Protein AF-A0A9W8ZH93-F1 (afdb_monomer)

Mean predicted aligned error: 9.31 Å

Sequence (172 aa):
MLIGPVASIGVLALLMVSMRLIDRFVSAQAQLGWDDLLIGLSGVVSIGMNAPVIVAASLGFGRDMWGIPADNITESLKWLYVAYFMYMLAEALCQMSILAFYLRIMVEPRLRTVVWILMGVVTCFGVANMFAMIFQCTPIPFFWDGWRGEMAGFCGVDVRLYVIATPTLTIC

pLDDT: mean 76.29, std 9.7, range [37.69, 89.12]

Organism: NCBI:txid749634

Solvent-accessible surface area (backbone atoms only — not comparable to full-atom values): 9455 Å² total; per-residue (Å²): 120,65,60,60,61,52,50,53,52,49,51,51,49,52,50,53,49,50,49,52,51,50,51,49,67,72,52,72,80,66,82,90,46,73,55,64,51,40,42,52,50,19,52,52,42,50,56,57,31,50,56,37,48,52,51,16,42,72,47,41,54,88,55,67,73,91,81,46,62,72,69,37,52,34,50,22,39,50,30,45,53,54,27,52,54,38,47,49,52,20,51,44,33,44,52,53,27,54,50,52,50,48,53,71,70,49,82,53,69,72,60,42,54,52,49,53,52,48,51,51,52,52,51,52,48,44,52,52,48,50,51,48,64,65,60,26,25,52,52,58,66,40,72,37,53,37,88,72,67,85,58,91,59,53,63,84,61,54,66,71,59,50,67,57,48,56,59,59,65,71,78,103

Foldseek 3Di:
DVLVVLVVVLVVLVVVLVVVVVVCVVPVPDPDDPLVVLLNVLSVLVSVLSVLVNQLVVQPPPHDPVVGDPVSQLSSLVSVLVSVLSVLSSQLSNLLSVLVVVCVPDPDPVVNVVSVVVNVVSNVVSVVVSVCSCPQKVVSSCRRCVVVVPDDIDGPDDPVVVVVPVVVSVVD

Secondary structure (DSSP, 8-state):
-THHHHHHHHHHHHHHHHHHHHHHHH-TTS---HHHHHHHHHHHHHHHTHHHHHHHHHTTTTS-GGGS-HHHHHHHHHHHHHHHHHHHHHHHHHHHHHHHHHHHH---HHHHHHHHHHHHHHHHHHHHHHHHHHTSEESTTHHHHGGGS-S--EE---HHHHHHHHHHHH--

Radius of gyration: 19.31 Å; Cα contacts (8 Å, |Δi|>4): 133; chains: 1; bounding box: 46×32×51 Å

InterPro domains:
  IPR049326 Rhodopsin domain, fungi [PF20684] (19-150)
  IPR052337 Satratoxin biosynthesis SC1 cluster protein 4-like [PTHR33048] (11-168)

Structure (mmCIF, N/CA/C/O backbone):
data_AF-A0A9W8ZH93-F1
#
_entry.id   AF-A0A9W8ZH93-F1
#
loop_
_atom_site.group_PDB
_atom_site.id
_atom_site.type_symbol
_atom_site.label_atom_id
_atom_site.label_alt_id
_atom_site.label_comp_id
_atom_site.label_asym_id
_atom_site.label_entity_id
_atom_site.label_seq_id
_atom_site.pdbx_PDB_ins_code
_atom_site.Cartn_x
_atom_site.Cartn_y
_atom_site.Cartn_z
_atom_site.occupancy
_atom_site.B_iso_or_equiv
_atom_site.auth_seq_id
_atom_site.auth_comp_id
_atom_site.auth_asym_id
_atom_site.auth_atom_id
_atom_site.pdbx_PDB_model_num
ATOM 1 N N . MET A 1 1 ? 16.275 -15.146 -5.005 1.00 59.66 1 MET A N 1
ATOM 2 C CA . MET A 1 1 ? 16.134 -15.356 -3.547 1.00 59.66 1 MET A CA 1
ATOM 3 C C . MET A 1 1 ? 14.885 -14.691 -2.955 1.00 59.66 1 MET A C 1
ATOM 5 O O . MET A 1 1 ? 14.472 -15.116 -1.890 1.00 59.66 1 MET A O 1
ATOM 9 N N . LEU A 1 2 ? 14.220 -13.746 -3.641 1.00 65.75 2 LEU A N 1
ATOM 10 C CA . LEU A 1 2 ? 13.002 -13.080 -3.137 1.00 65.75 2 LEU A CA 1
ATOM 11 C C . LEU A 1 2 ? 11.735 -13.958 -3.096 1.00 65.75 2 LEU A C 1
ATOM 13 O O . LEU A 1 2 ? 10.855 -13.715 -2.281 1.00 65.75 2 LEU A O 1
ATOM 17 N N . ILE A 1 3 ? 11.650 -15.004 -3.924 1.00 71.44 3 ILE A N 1
ATOM 18 C CA . ILE A 1 3 ? 10.452 -15.861 -4.009 1.00 71.44 3 ILE A CA 1
ATOM 19 C C . ILE A 1 3 ? 10.205 -16.628 -2.697 1.00 71.44 3 ILE A C 1
ATOM 21 O O . ILE A 1 3 ? 9.060 -16.807 -2.304 1.00 71.44 3 ILE A O 1
ATOM 25 N N . GLY A 1 4 ? 11.268 -17.042 -1.994 1.00 76.12 4 GLY A N 1
ATOM 26 C CA . GLY A 1 4 ? 11.161 -17.802 -0.742 1.00 76.12 4 GLY A CA 1
ATOM 27 C C . GLY A 1 4 ? 10.445 -17.028 0.375 1.00 76.12 4 GLY A C 1
ATOM 28 O O . GLY A 1 4 ? 9.425 -17.510 0.861 1.00 76.12 4 GLY A O 1
ATOM 29 N N . PRO A 1 5 ? 10.923 -15.824 0.747 1.00 76.69 5 PRO A N 1
ATOM 30 C CA . PRO A 1 5 ? 10.260 -14.970 1.734 1.00 76.69 5 PRO A CA 1
ATOM 31 C C . PRO A 1 5 ? 8.830 -14.576 1.348 1.00 76.69 5 PRO A C 1
ATOM 33 O O . PRO A 1 5 ? 7.939 -14.587 2.190 1.00 76.69 5 PRO A O 1
ATOM 36 N N . VAL A 1 6 ? 8.589 -14.252 0.073 1.00 73.94 6 VAL A N 1
ATOM 37 C CA . VAL A 1 6 ? 7.249 -13.862 -0.399 1.00 73.94 6 VAL A CA 1
ATOM 38 C C . VAL A 1 6 ? 6.277 -15.037 -0.290 1.00 73.94 6 VAL A C 1
ATOM 40 O O . VAL A 1 6 ? 5.158 -14.871 0.187 1.00 73.94 6 VAL A O 1
ATOM 43 N N . ALA A 1 7 ? 6.713 -16.243 -0.657 1.00 75.31 7 ALA A N 1
ATOM 44 C CA . ALA A 1 7 ? 5.893 -17.440 -0.527 1.00 75.31 7 ALA A CA 1
ATOM 45 C C . ALA A 1 7 ? 5.621 -17.797 0.942 1.00 75.31 7 ALA A C 1
ATOM 47 O O . ALA A 1 7 ? 4.484 -18.120 1.279 1.00 75.31 7 ALA A O 1
ATOM 48 N N . SER A 1 8 ? 6.617 -17.714 1.832 1.00 80.38 8 SER A N 1
ATOM 49 C CA . SER A 1 8 ? 6.420 -18.050 3.249 1.00 80.38 8 SER A CA 1
ATOM 50 C C . SER A 1 8 ? 5.491 -17.061 3.955 1.00 80.38 8 SER A C 1
ATOM 52 O O . SER A 1 8 ? 4.565 -17.487 4.647 1.00 80.38 8 SER A O 1
ATOM 54 N N . ILE A 1 9 ? 5.674 -15.756 3.734 1.00 78.19 9 ILE A N 1
ATOM 55 C CA . ILE A 1 9 ? 4.799 -14.714 4.289 1.00 78.19 9 ILE A CA 1
ATOM 56 C C . ILE A 1 9 ? 3.398 -14.814 3.676 1.00 78.19 9 ILE A C 1
ATOM 58 O O . ILE A 1 9 ? 2.414 -14.706 4.404 1.00 78.19 9 ILE A O 1
ATOM 62 N N . GLY A 1 10 ? 3.289 -15.094 2.374 1.00 75.88 10 GLY A N 1
ATOM 63 C CA . GLY A 1 10 ? 2.009 -15.306 1.698 1.00 75.88 10 GLY A CA 1
ATOM 64 C C . GLY A 1 10 ? 1.229 -16.495 2.266 1.00 75.88 10 GLY A C 1
ATOM 65 O O . GLY A 1 10 ? 0.040 -16.370 2.552 1.00 75.88 10 GLY A O 1
ATOM 66 N N . VAL A 1 11 ? 1.891 -17.631 2.509 1.00 78.50 11 VAL A N 1
ATOM 67 C CA . VAL A 1 11 ? 1.264 -18.814 3.127 1.00 78.50 11 VAL A CA 1
ATOM 68 C C . VAL A 1 11 ? 0.830 -18.525 4.565 1.00 78.50 11 VAL A C 1
ATOM 70 O O . VAL A 1 11 ? -0.293 -18.863 4.940 1.00 78.50 11 VAL A O 1
ATOM 73 N N . LEU A 1 12 ? 1.671 -17.857 5.360 1.00 78.00 12 LEU A N 1
ATOM 74 C CA . LEU A 1 12 ? 1.308 -17.439 6.718 1.00 78.00 12 LEU A CA 1
ATOM 75 C C . LEU A 1 12 ? 0.122 -16.466 6.713 1.00 78.00 12 LEU A C 1
ATOM 77 O O . LEU A 1 12 ? -0.791 -16.612 7.524 1.00 78.00 12 LEU A O 1
ATOM 81 N N . ALA A 1 13 ? 0.089 -15.518 5.776 1.00 71.75 13 ALA A N 1
ATOM 82 C CA . ALA A 1 13 ? -1.021 -14.585 5.618 1.00 71.75 13 ALA A CA 1
ATOM 83 C C . ALA A 1 13 ? -2.325 -15.312 5.248 1.00 71.75 13 ALA A C 1
ATOM 85 O O . ALA A 1 13 ? -3.364 -15.046 5.852 1.00 71.75 13 ALA A O 1
ATOM 86 N N . LEU A 1 14 ? -2.278 -16.279 4.326 1.00 73.31 14 LEU A N 1
ATOM 87 C CA . LEU A 1 14 ? -3.432 -17.110 3.960 1.00 73.31 14 LEU A CA 1
ATOM 88 C C . LEU A 1 14 ? -3.937 -17.959 5.136 1.00 73.31 14 LEU A C 1
ATOM 90 O O . LEU A 1 14 ? -5.148 -18.083 5.327 1.00 73.31 14 LEU A O 1
ATOM 94 N N . LEU A 1 15 ? -3.035 -18.501 5.958 1.00 78.94 15 LEU A N 1
ATOM 95 C CA . LEU A 1 15 ? -3.390 -19.241 7.174 1.00 78.94 15 LEU A CA 1
ATOM 96 C C . LEU A 1 15 ? -4.039 -18.331 8.225 1.00 78.94 15 LEU A C 1
ATOM 98 O O . LEU A 1 15 ? -5.088 -18.662 8.768 1.00 78.94 15 LEU A O 1
ATOM 102 N N . MET A 1 16 ? -3.473 -17.150 8.467 1.00 73.19 16 MET A N 1
ATOM 103 C CA . MET A 1 16 ? -4.025 -16.182 9.422 1.00 73.19 16 MET A CA 1
ATOM 104 C C . MET A 1 16 ? -5.392 -15.654 8.977 1.00 73.19 16 MET A C 1
ATOM 106 O O . MET A 1 16 ? -6.291 -15.489 9.801 1.00 73.19 16 MET A O 1
ATOM 110 N N . VAL A 1 17 ? -5.581 -15.412 7.677 1.00 67.50 17 VAL A N 1
ATOM 111 C CA . VAL A 1 17 ? -6.867 -14.959 7.128 1.00 67.50 17 VAL A CA 1
ATOM 112 C C . VAL A 1 17 ? -7.901 -16.073 7.152 1.00 67.50 17 VAL A C 1
ATOM 114 O O . VAL A 1 17 ? -9.036 -15.819 7.545 1.00 67.50 17 VAL A O 1
ATOM 117 N N . SER A 1 18 ? -7.534 -17.302 6.790 1.00 71.25 18 SER A N 1
ATOM 118 C CA . SER A 1 18 ? -8.462 -18.433 6.890 1.00 71.25 18 SER A CA 1
ATOM 119 C C . SER A 1 18 ? -8.863 -18.685 8.343 1.00 71.25 18 SER A C 1
ATOM 121 O O . SER A 1 18 ? -10.051 -18.829 8.614 1.00 71.25 18 SER A O 1
ATOM 123 N N . MET A 1 19 ? -7.929 -18.594 9.292 1.00 71.06 19 MET A N 1
ATOM 124 C CA . MET A 1 19 ? -8.238 -18.664 10.719 1.00 71.06 19 MET A CA 1
ATOM 125 C C . MET A 1 19 ? -9.144 -17.511 11.177 1.00 71.06 19 MET A C 1
ATOM 127 O O . MET A 1 19 ? -10.116 -17.769 11.873 1.00 71.06 19 MET A O 1
ATOM 131 N N . ARG A 1 20 ? -8.914 -16.264 10.737 1.00 69.81 20 ARG A N 1
ATOM 132 C CA . ARG A 1 20 ? -9.810 -15.126 11.032 1.00 69.81 20 ARG A CA 1
ATOM 133 C C . ARG A 1 20 ? -11.198 -15.270 10.408 1.00 69.81 20 ARG A C 1
ATOM 135 O O . ARG A 1 20 ? -12.179 -14.876 11.027 1.00 69.81 20 ARG A O 1
ATOM 142 N N . LEU A 1 21 ? -11.300 -15.817 9.198 1.00 65.62 21 LEU A N 1
ATOM 143 C CA . LEU A 1 21 ? -12.584 -16.100 8.553 1.00 65.62 21 LEU A CA 1
ATOM 144 C C . LEU A 1 21 ? -13.331 -17.204 9.302 1.00 65.62 21 LEU A C 1
ATOM 146 O O . LEU A 1 21 ? -14.524 -17.055 9.539 1.00 65.62 21 LEU A O 1
ATOM 150 N N . ILE A 1 22 ? -12.639 -18.269 9.714 1.00 70.75 22 ILE A N 1
ATOM 151 C CA . ILE A 1 22 ? -13.212 -19.353 10.522 1.00 70.75 22 ILE A CA 1
ATOM 152 C C . ILE A 1 22 ? -13.660 -18.821 11.884 1.00 70.75 22 ILE A C 1
ATOM 154 O O . ILE A 1 22 ? -14.800 -19.058 12.269 1.00 70.75 22 ILE A O 1
ATOM 158 N N . ASP A 1 23 ? -12.820 -18.048 12.574 1.00 63.81 23 ASP A N 1
ATOM 159 C CA . ASP A 1 23 ? -13.156 -17.414 13.852 1.00 63.81 23 ASP A CA 1
ATOM 160 C C . ASP A 1 23 ? -14.385 -16.508 13.705 1.00 63.81 23 ASP A C 1
ATOM 162 O O . ASP A 1 23 ? -15.291 -16.553 14.526 1.00 63.81 23 ASP A O 1
ATOM 166 N N . ARG A 1 24 ? -14.509 -15.793 12.581 1.00 59.28 24 ARG A N 1
ATOM 167 C CA . ARG A 1 24 ? -15.675 -14.962 12.248 1.00 59.28 24 ARG A CA 1
ATOM 168 C C . ARG A 1 24 ? -16.936 -15.762 11.903 1.00 59.28 24 ARG A C 1
ATOM 170 O O . ARG A 1 24 ? -18.030 -15.335 12.259 1.00 59.28 24 ARG A O 1
ATOM 177 N N . PHE A 1 25 ? -16.809 -16.902 11.221 1.00 58.69 25 PHE A N 1
ATOM 178 C CA . PHE A 1 25 ? -17.931 -17.810 10.942 1.00 58.69 25 PHE A CA 1
ATOM 179 C C . PHE A 1 25 ? -18.418 -18.522 12.210 1.00 58.69 25 PHE A C 1
ATOM 181 O O . PHE A 1 25 ? -19.613 -18.777 12.348 1.00 58.69 25 PHE A O 1
ATOM 188 N N . VAL A 1 26 ? -17.508 -18.820 13.139 1.00 62.59 26 VAL A N 1
ATOM 189 C CA . VAL A 1 26 ? -17.811 -19.436 14.438 1.00 62.59 26 VAL A CA 1
ATOM 190 C C . VAL A 1 26 ? -18.340 -18.392 15.432 1.00 62.59 26 VAL A C 1
ATOM 192 O O . VAL A 1 26 ? -19.284 -18.664 16.169 1.00 62.59 26 VAL A O 1
ATOM 195 N N . SER A 1 27 ? -17.813 -17.167 15.400 1.00 56.47 27 SER A N 1
ATOM 196 C CA . SER A 1 27 ? -18.219 -16.012 16.215 1.00 56.47 27 SER A CA 1
ATOM 197 C C . SER A 1 27 ? -19.362 -15.217 15.562 1.00 56.47 27 SER A C 1
ATOM 199 O O . SER A 1 27 ? -19.388 -13.985 15.544 1.00 56.47 27 SER A O 1
ATOM 201 N N . ALA A 1 28 ? -20.360 -15.923 15.026 1.00 50.72 28 ALA A N 1
ATOM 202 C CA . ALA A 1 28 ? -21.553 -15.356 14.387 1.00 50.72 28 ALA A CA 1
ATOM 203 C C . ALA A 1 28 ? -22.520 -14.628 15.362 1.00 50.72 28 ALA A C 1
ATOM 205 O O . ALA A 1 28 ? -23.700 -14.460 15.056 1.00 50.72 28 ALA A O 1
ATOM 206 N N . GLN A 1 29 ? -22.050 -14.193 16.540 1.00 48.84 29 GLN A N 1
ATOM 207 C CA . GLN A 1 29 ? -22.837 -13.456 17.541 1.00 48.84 29 GLN A CA 1
ATOM 208 C C . GLN A 1 29 ? -22.527 -11.951 17.623 1.00 48.84 29 GLN A C 1
ATOM 210 O O . GLN A 1 29 ? -23.251 -11.225 18.306 1.00 48.84 29 GLN A O 1
ATOM 215 N N . ALA A 1 30 ? -21.508 -11.438 16.926 1.00 49.41 30 ALA A N 1
ATOM 216 C CA . ALA A 1 30 ? -21.214 -10.004 16.919 1.00 49.41 30 ALA A CA 1
ATOM 217 C C . ALA A 1 30 ? -21.935 -9.297 15.756 1.00 49.41 30 ALA A C 1
ATOM 219 O O . ALA A 1 30 ? -21.790 -9.681 14.598 1.00 49.41 30 ALA A O 1
ATOM 220 N N . GLN A 1 31 ? -22.719 -8.255 16.057 1.00 50.03 31 GLN A N 1
ATOM 221 C CA . GLN A 1 31 ? -23.387 -7.432 15.043 1.00 50.03 31 GLN A CA 1
ATOM 222 C C . GLN A 1 31 ? -22.383 -6.936 13.992 1.00 50.03 31 GLN A C 1
ATOM 224 O O . GLN A 1 31 ? -21.372 -6.335 14.358 1.00 50.03 31 GLN A O 1
ATOM 229 N N . LEU A 1 32 ? -22.693 -7.184 12.711 1.00 51.97 32 LEU A N 1
ATOM 230 C CA . LEU A 1 32 ? -21.925 -6.759 11.537 1.00 51.97 32 LEU A CA 1
ATOM 231 C C . LEU A 1 32 ? -21.760 -5.235 11.535 1.00 51.97 32 LEU A C 1
ATOM 233 O O . LEU A 1 32 ? -22.641 -4.501 11.083 1.00 51.97 32 LEU A O 1
ATOM 237 N N . GLY A 1 33 ? -20.629 -4.758 12.048 1.00 60.75 33 GLY A N 1
ATOM 238 C CA . GLY A 1 33 ? -20.206 -3.381 11.860 1.00 60.75 33 GLY A CA 1
ATOM 239 C C . GLY A 1 33 ? -19.592 -3.207 10.473 1.00 60.75 33 GLY A C 1
ATOM 240 O O . GLY A 1 33 ? -18.985 -4.128 9.929 1.00 60.75 33 GLY A O 1
ATOM 241 N N . TRP A 1 34 ? -19.693 -2.000 9.913 1.00 61.84 34 TRP A N 1
ATOM 242 C CA . TRP A 1 34 ? -18.934 -1.610 8.715 1.00 61.84 34 TRP A CA 1
ATOM 243 C C . TRP A 1 34 ? -17.419 -1.820 8.889 1.00 61.84 34 TRP A C 1
ATOM 245 O O . TRP A 1 34 ? -16.713 -2.097 7.924 1.00 61.84 34 TRP A O 1
ATOM 255 N N . ASP A 1 35 ? -16.943 -1.761 10.131 1.00 62.59 35 ASP A N 1
ATOM 256 C CA . ASP A 1 35 ? -15.551 -1.981 10.516 1.00 62.59 35 ASP A CA 1
ATOM 257 C C . ASP A 1 35 ? -15.037 -3.402 10.199 1.00 62.59 35 ASP A C 1
ATOM 259 O O . ASP A 1 35 ? -13.948 -3.585 9.654 1.00 62.59 35 ASP A O 1
ATOM 263 N N . ASP A 1 36 ? -15.875 -4.420 10.416 1.00 63.38 36 ASP A N 1
ATOM 264 C CA . ASP A 1 36 ? -15.547 -5.822 10.124 1.00 63.38 36 ASP A CA 1
ATOM 265 C C . ASP A 1 36 ? -15.485 -6.113 8.609 1.00 63.38 36 ASP A C 1
ATOM 267 O O . ASP A 1 36 ? -14.879 -7.095 8.168 1.00 63.38 36 ASP A O 1
ATOM 271 N N . LEU A 1 37 ? -16.116 -5.272 7.780 1.00 68.94 37 LEU A N 1
ATOM 272 C CA . LEU A 1 37 ? -15.988 -5.333 6.321 1.00 68.94 37 LEU A CA 1
ATOM 273 C C . LEU A 1 37 ? -14.645 -4.743 5.870 1.00 68.94 37 LEU A C 1
ATOM 275 O O . LEU A 1 37 ? -13.979 -5.329 5.017 1.00 68.94 37 LEU A O 1
ATOM 279 N N . LEU A 1 38 ? -14.235 -3.619 6.466 1.00 67.94 38 LEU A N 1
ATOM 280 C CA . LEU A 1 38 ? -12.971 -2.939 6.169 1.00 67.94 38 LEU A CA 1
ATOM 281 C C . LEU A 1 38 ? -11.764 -3.834 6.475 1.00 67.94 38 LEU A C 1
ATOM 283 O O . LEU A 1 38 ? -10.859 -3.929 5.643 1.00 67.94 38 LEU A O 1
ATOM 287 N N . ILE A 1 39 ? -11.778 -4.564 7.597 1.00 69.31 39 ILE A N 1
ATOM 288 C CA . ILE A 1 39 ? -10.688 -5.494 7.939 1.00 69.31 39 ILE A CA 1
ATOM 289 C C . ILE A 1 39 ? -10.627 -6.696 6.992 1.00 69.31 39 ILE A C 1
ATOM 291 O O . ILE A 1 39 ? -9.546 -7.121 6.579 1.00 69.31 39 ILE A O 1
ATOM 295 N N . GLY A 1 40 ? -11.791 -7.232 6.609 1.00 68.44 40 GLY A N 1
ATOM 296 C CA . GLY A 1 40 ? -11.879 -8.339 5.661 1.00 68.44 40 GLY A CA 1
ATOM 297 C C . GLY A 1 40 ? -11.381 -7.923 4.280 1.00 68.44 40 GLY A C 1
ATOM 298 O O . GLY A 1 40 ? -10.587 -8.635 3.667 1.00 68.44 40 GLY A O 1
ATOM 299 N N . LEU A 1 41 ? -11.785 -6.736 3.825 1.00 71.06 41 LEU A N 1
ATOM 300 C CA . LEU A 1 41 ? -11.341 -6.164 2.560 1.00 71.06 41 LEU A CA 1
ATOM 301 C C . LEU A 1 41 ? -9.834 -5.871 2.569 1.00 71.06 41 LEU A C 1
ATOM 303 O O . LEU A 1 41 ? -9.149 -6.247 1.622 1.00 71.06 41 LEU A O 1
ATOM 307 N N . SER A 1 42 ? -9.303 -5.288 3.650 1.00 71.44 42 SER A N 1
ATOM 308 C CA . SER A 1 42 ? -7.857 -5.084 3.836 1.00 71.44 42 SER A CA 1
ATOM 309 C C . SER A 1 42 ? -7.082 -6.399 3.710 1.00 71.44 42 SER A C 1
ATOM 311 O O . SER A 1 42 ? -6.083 -6.467 2.989 1.00 71.44 42 SER A O 1
ATOM 313 N N . GLY A 1 43 ? -7.574 -7.470 4.342 1.00 68.44 43 GLY A N 1
ATOM 314 C CA . GLY A 1 43 ? -6.966 -8.798 4.261 1.00 68.44 43 GLY A CA 1
ATOM 315 C C . GLY A 1 43 ? -6.949 -9.355 2.836 1.00 68.44 43 GLY A C 1
ATOM 316 O O . GLY A 1 43 ? -5.918 -9.846 2.378 1.00 68.44 43 GLY A O 1
ATOM 317 N N . VAL A 1 44 ? -8.059 -9.225 2.105 1.00 74.75 44 VAL A N 1
ATOM 318 C CA . VAL A 1 44 ? -8.154 -9.675 0.706 1.00 74.75 44 VAL A CA 1
ATOM 319 C C . VAL A 1 44 ? -7.218 -8.874 -0.203 1.00 74.75 44 VAL A C 1
ATOM 321 O O . VAL A 1 44 ? -6.494 -9.468 -1.002 1.00 74.75 44 VAL A O 1
ATOM 324 N N . VAL A 1 45 ? -7.175 -7.546 -0.060 1.00 74.69 45 VAL A N 1
ATOM 325 C CA . VAL A 1 45 ? -6.279 -6.675 -0.843 1.00 74.69 45 VAL A CA 1
ATOM 326 C C . VAL A 1 45 ? -4.808 -6.989 -0.548 1.00 74.69 45 VAL A C 1
ATOM 328 O O . VAL A 1 45 ? -4.012 -7.114 -1.479 1.00 74.69 45 VAL A O 1
ATOM 331 N N . SER A 1 46 ? -4.460 -7.212 0.723 1.00 71.75 46 SER A N 1
ATOM 332 C CA . SER A 1 46 ? -3.105 -7.607 1.142 1.00 71.75 46 SER A CA 1
ATOM 333 C C . SER A 1 46 ? -2.680 -8.947 0.539 1.00 71.75 46 SER A C 1
ATOM 335 O O . SER A 1 46 ? -1.536 -9.111 0.121 1.00 71.75 46 SER A O 1
ATOM 337 N N . ILE A 1 47 ? -3.598 -9.915 0.454 1.00 72.56 47 ILE A N 1
ATOM 338 C CA . ILE A 1 47 ? -3.325 -11.193 -0.214 1.00 72.56 47 ILE A CA 1
ATOM 339 C C . ILE A 1 47 ? -3.130 -10.971 -1.715 1.00 72.56 47 ILE A C 1
ATOM 341 O O . ILE A 1 47 ? -2.161 -11.483 -2.279 1.00 72.56 47 ILE A O 1
ATOM 345 N N . GLY A 1 48 ? -4.008 -10.181 -2.338 1.00 75.00 48 GLY A N 1
ATOM 346 C CA . GLY A 1 48 ? -3.950 -9.845 -3.760 1.00 75.00 48 GLY A CA 1
ATOM 347 C C . GLY A 1 48 ? -2.619 -9.220 -4.178 1.00 75.00 48 GLY A C 1
ATOM 348 O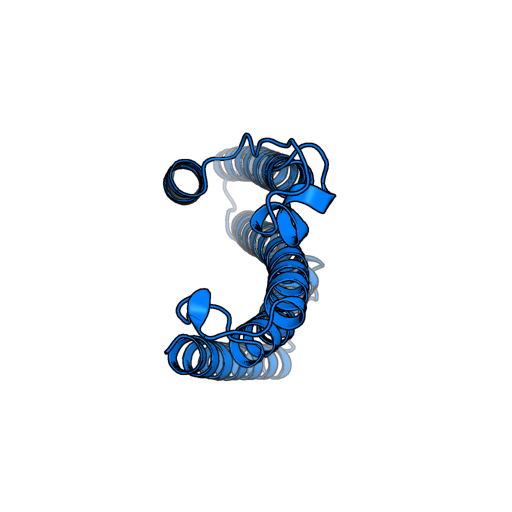 O . GLY A 1 48 ? -2.133 -9.511 -5.267 1.00 75.00 48 GLY A O 1
ATOM 349 N N . MET A 1 49 ? -1.976 -8.460 -3.287 1.00 78.75 49 MET A N 1
ATOM 350 C CA . MET A 1 49 ? -0.646 -7.881 -3.501 1.00 78.75 49 MET A CA 1
ATOM 351 C C . MET A 1 49 ? 0.464 -8.930 -3.705 1.00 78.75 49 MET A C 1
ATOM 353 O O . MET A 1 49 ? 1.464 -8.643 -4.361 1.00 78.75 49 MET A O 1
ATOM 357 N N . ASN A 1 50 ? 0.316 -10.164 -3.211 1.00 77.88 50 ASN A N 1
ATOM 358 C CA . ASN A 1 50 ? 1.341 -11.194 -3.419 1.00 77.88 50 ASN A CA 1
ATOM 359 C C . ASN A 1 50 ? 1.461 -11.597 -4.895 1.00 77.88 50 ASN A C 1
ATOM 361 O O . ASN A 1 50 ? 2.560 -11.896 -5.356 1.00 77.88 50 ASN A O 1
ATOM 365 N N . ALA A 1 51 ? 0.361 -11.571 -5.653 1.00 81.69 51 ALA A N 1
ATOM 366 C CA . ALA A 1 51 ? 0.355 -11.950 -7.064 1.00 81.69 51 ALA A CA 1
ATOM 367 C C . ALA A 1 51 ? 1.309 -11.094 -7.929 1.00 81.69 51 ALA A C 1
ATOM 369 O O . ALA A 1 51 ? 2.206 -11.678 -8.543 1.00 81.69 51 ALA A O 1
ATOM 370 N N . PRO A 1 52 ? 1.213 -9.747 -7.962 1.00 82.81 52 PRO A N 1
ATOM 371 C CA . PRO A 1 52 ? 2.121 -8.923 -8.761 1.00 82.81 52 PRO A CA 1
ATOM 372 C C . PRO A 1 52 ? 3.582 -9.037 -8.305 1.00 82.81 52 PRO A C 1
ATOM 374 O O . PRO A 1 52 ? 4.483 -9.006 -9.141 1.00 82.81 52 PRO A O 1
ATOM 377 N N . VAL A 1 53 ? 3.842 -9.245 -7.008 1.00 81.25 53 VAL A N 1
ATOM 378 C CA . VAL A 1 53 ? 5.209 -9.430 -6.484 1.00 81.25 53 VAL A CA 1
ATOM 379 C C . VAL A 1 53 ? 5.812 -10.759 -6.944 1.00 81.25 53 VAL A C 1
ATOM 381 O O . VAL A 1 53 ? 6.978 -10.803 -7.336 1.00 81.25 53 VAL A O 1
ATOM 384 N N . ILE A 1 54 ? 5.029 -11.842 -6.937 1.00 82.38 54 ILE A N 1
ATOM 385 C CA . ILE A 1 54 ? 5.468 -13.151 -7.441 1.00 82.38 54 ILE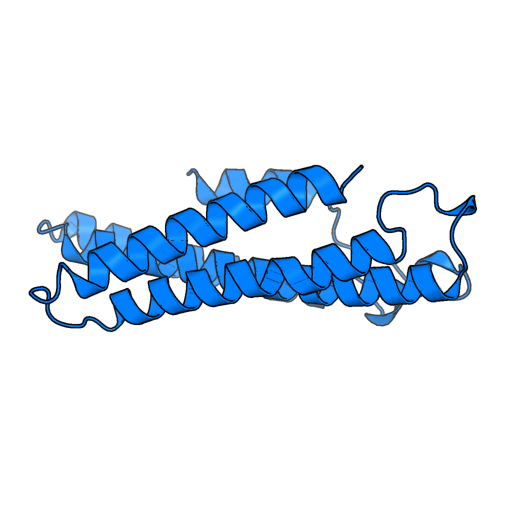 A CA 1
ATOM 386 C C . ILE A 1 54 ? 5.755 -13.071 -8.945 1.00 82.38 54 ILE A C 1
ATOM 388 O O . ILE A 1 54 ? 6.787 -13.577 -9.392 1.00 82.38 54 ILE A O 1
ATOM 392 N N . VAL A 1 55 ? 4.893 -12.395 -9.712 1.00 84.50 55 VAL A N 1
ATOM 393 C CA . VAL A 1 55 ? 5.097 -12.183 -11.153 1.00 84.50 55 VAL A CA 1
ATOM 394 C C . VAL A 1 55 ? 6.375 -11.380 -11.399 1.00 84.50 55 VAL A C 1
ATOM 396 O O . VAL A 1 55 ? 7.247 -11.850 -12.130 1.00 84.50 55 VAL A O 1
ATOM 399 N N . ALA A 1 56 ? 6.564 -10.248 -10.717 1.00 82.88 56 ALA A N 1
ATOM 400 C CA . ALA A 1 56 ? 7.790 -9.457 -10.824 1.00 82.88 56 ALA A CA 1
ATOM 401 C C . ALA A 1 56 ? 9.041 -10.287 -10.474 1.00 82.88 56 ALA A C 1
ATOM 403 O O . ALA A 1 56 ? 10.028 -10.276 -11.213 1.00 82.88 56 ALA A O 1
ATOM 404 N N . ALA A 1 57 ? 8.994 -11.077 -9.397 1.00 81.44 57 ALA A N 1
ATOM 405 C CA . ALA A 1 57 ? 10.098 -11.949 -8.998 1.00 81.44 57 ALA A CA 1
ATOM 406 C C . ALA A 1 57 ? 10.399 -13.045 -10.038 1.00 81.44 57 ALA A C 1
ATOM 408 O O . ALA A 1 57 ? 11.565 -13.394 -10.241 1.00 81.44 57 ALA A O 1
ATOM 409 N N . SER A 1 58 ? 9.372 -13.570 -10.715 1.00 80.44 58 SER A N 1
ATOM 410 C CA . SER A 1 58 ? 9.531 -14.557 -11.792 1.00 80.44 58 SER A CA 1
ATOM 411 C C . SER A 1 58 ? 10.169 -13.961 -13.052 1.00 80.44 58 SER A C 1
ATOM 413 O O . SER A 1 58 ? 10.977 -14.626 -13.699 1.00 80.44 58 SER A O 1
ATOM 415 N N . LEU A 1 59 ? 9.900 -12.680 -13.330 1.00 82.12 59 LEU A N 1
ATOM 416 C CA . LEU A 1 59 ? 10.497 -11.912 -14.428 1.00 82.12 59 LEU A CA 1
ATOM 417 C C . LEU A 1 59 ? 11.973 -11.553 -14.185 1.00 82.12 59 LEU A C 1
ATOM 419 O O . LEU A 1 59 ? 12.640 -11.048 -15.084 1.00 82.12 59 LEU A O 1
ATOM 423 N N . GLY A 1 60 ? 12.509 -11.862 -13.001 1.00 75.81 60 GLY A N 1
ATOM 424 C CA . GLY A 1 60 ? 13.912 -11.643 -12.653 1.00 75.81 60 GLY A CA 1
ATOM 425 C C . GLY A 1 60 ? 14.134 -10.517 -11.649 1.00 75.81 60 GLY A C 1
ATOM 426 O O . GLY A 1 60 ? 15.285 -10.254 -11.304 1.00 75.81 60 GLY A O 1
ATOM 427 N N . PHE A 1 61 ? 13.072 -9.894 -11.127 1.00 75.19 61 PHE A N 1
ATOM 428 C CA . PHE A 1 61 ? 13.198 -8.857 -10.106 1.00 75.19 61 PHE A CA 1
ATOM 429 C C . PHE A 1 61 ? 14.017 -9.364 -8.903 1.00 75.19 61 PHE A C 1
ATOM 431 O O . PHE A 1 61 ? 13.740 -10.426 -8.335 1.00 75.19 61 PHE A O 1
ATOM 438 N N . GLY A 1 62 ? 15.071 -8.625 -8.542 1.00 72.69 62 GLY A N 1
ATOM 439 C CA . GLY A 1 62 ? 16.032 -8.998 -7.497 1.00 72.69 62 GLY A CA 1
ATOM 440 C C . GLY A 1 62 ? 17.200 -9.889 -7.941 1.00 72.69 62 GLY A C 1
ATOM 441 O O . GLY A 1 62 ? 17.937 -10.379 -7.082 1.00 72.69 62 GLY A O 1
ATOM 442 N N . ARG A 1 63 ? 17.377 -10.133 -9.245 1.00 76.50 63 ARG A N 1
ATOM 443 C CA . ARG A 1 63 ? 18.635 -10.630 -9.831 1.00 76.50 63 ARG A CA 1
ATOM 444 C C . ARG A 1 63 ? 19.420 -9.465 -10.430 1.00 76.50 63 ARG A C 1
ATOM 446 O O . ARG A 1 63 ? 18.865 -8.391 -10.638 1.00 76.50 63 ARG A O 1
ATOM 453 N N . ASP A 1 64 ? 20.708 -9.685 -10.678 1.00 74.94 64 ASP A N 1
ATOM 454 C CA . ASP A 1 64 ? 21.545 -8.667 -11.302 1.00 74.94 64 ASP A CA 1
ATOM 455 C C . ASP A 1 64 ? 21.004 -8.309 -12.694 1.00 74.94 64 ASP A C 1
ATOM 457 O O . ASP A 1 64 ? 20.664 -9.190 -13.491 1.00 74.94 64 ASP A O 1
ATOM 461 N N . MET A 1 65 ? 20.904 -7.010 -12.959 1.00 70.31 65 MET A N 1
ATOM 462 C CA . MET A 1 65 ? 20.246 -6.434 -14.138 1.00 70.31 65 MET A CA 1
ATOM 463 C C . MET A 1 65 ? 20.905 -6.872 -15.452 1.00 70.31 65 MET A C 1
ATOM 465 O O . MET A 1 65 ? 20.236 -6.970 -16.475 1.00 70.31 65 MET A O 1
ATOM 469 N N . TRP A 1 66 ? 22.185 -7.246 -15.406 1.00 72.56 66 TRP A N 1
ATOM 470 C CA . TRP A 1 66 ? 22.945 -7.766 -16.545 1.00 72.56 66 TRP A CA 1
ATOM 471 C C . TRP A 1 66 ? 22.486 -9.148 -17.039 1.00 72.56 66 TRP A C 1
ATOM 473 O O . TRP A 1 66 ? 22.785 -9.521 -18.171 1.00 72.56 66 TRP A O 1
ATOM 483 N N . GLY A 1 67 ? 21.780 -9.925 -16.209 1.00 74.00 67 GLY A N 1
ATOM 484 C CA . GLY A 1 67 ? 21.353 -11.293 -16.529 1.00 74.00 67 GLY A CA 1
ATOM 485 C C . GLY A 1 67 ? 19.906 -11.427 -17.012 1.00 74.00 67 GLY A C 1
ATOM 486 O O . GLY A 1 67 ? 19.423 -12.552 -17.153 1.00 74.00 67 GLY A O 1
ATOM 487 N N . ILE A 1 68 ? 19.190 -10.315 -17.201 1.00 80.25 68 ILE A N 1
ATOM 488 C CA . ILE A 1 68 ? 17.744 -10.290 -17.460 1.00 80.25 68 ILE A CA 1
ATOM 489 C C . ILE A 1 68 ? 17.494 -9.617 -18.817 1.00 80.25 68 ILE A C 1
ATOM 491 O O . ILE A 1 68 ? 18.089 -8.574 -19.090 1.00 80.25 68 ILE A O 1
ATOM 495 N N . PRO A 1 69 ? 16.624 -10.169 -19.683 1.00 83.00 69 PRO A N 1
ATOM 496 C CA . PRO A 1 69 ? 16.265 -9.501 -20.928 1.00 83.00 69 PRO A CA 1
ATOM 497 C C . PRO A 1 69 ? 15.582 -8.154 -20.655 1.00 83.00 69 PRO A C 1
ATOM 499 O O . PRO A 1 69 ? 14.744 -8.037 -19.762 1.00 83.00 69 PRO A O 1
ATOM 502 N N . ALA A 1 70 ?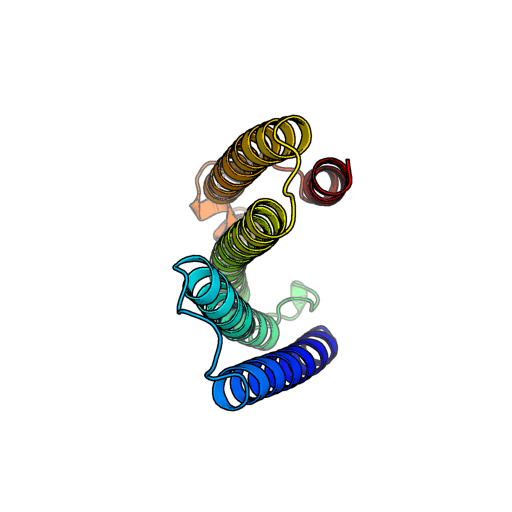 15.928 -7.158 -21.473 1.00 79.50 70 ALA A N 1
ATOM 503 C CA . ALA A 1 70 ? 15.453 -5.776 -21.403 1.00 79.50 70 ALA A CA 1
ATOM 504 C C . ALA A 1 70 ? 13.937 -5.647 -21.170 1.00 79.50 70 ALA A C 1
ATOM 506 O O . ALA A 1 70 ? 13.485 -4.889 -20.313 1.00 79.50 70 ALA A O 1
ATOM 507 N N . ASP A 1 71 ? 13.142 -6.417 -21.908 1.00 82.19 71 ASP A N 1
ATOM 508 C CA . ASP A 1 71 ? 11.683 -6.303 -21.861 1.00 82.19 71 ASP A CA 1
ATOM 509 C C . ASP A 1 71 ? 11.101 -6.802 -20.531 1.00 82.19 71 ASP A C 1
ATOM 511 O O . ASP A 1 71 ? 10.177 -6.189 -19.990 1.00 82.19 71 ASP A O 1
ATOM 515 N N . ASN A 1 72 ? 11.720 -7.822 -19.924 1.00 84.12 72 ASN A N 1
ATOM 516 C CA . ASN A 1 72 ? 11.319 -8.321 -18.609 1.00 84.12 72 ASN A CA 1
ATOM 517 C C . ASN A 1 72 ? 11.631 -7.315 -17.494 1.00 84.12 72 ASN A C 1
ATOM 519 O O . ASN A 1 72 ? 10.922 -7.288 -16.488 1.00 84.12 72 ASN A O 1
ATOM 523 N N . ILE A 1 73 ? 12.659 -6.471 -17.655 1.00 83.00 73 ILE A N 1
ATOM 524 C CA . ILE A 1 73 ? 12.993 -5.426 -16.676 1.00 83.00 73 ILE A CA 1
ATOM 525 C C . ILE A 1 73 ? 11.858 -4.402 -16.628 1.00 83.00 73 ILE A C 1
ATOM 527 O O . ILE A 1 73 ? 11.284 -4.179 -15.560 1.00 83.00 73 ILE A O 1
ATOM 531 N N . THR A 1 74 ? 11.471 -3.851 -17.782 1.00 85.44 74 THR A N 1
ATOM 532 C CA . THR A 1 74 ? 10.358 -2.895 -17.871 1.00 85.44 74 THR A CA 1
ATOM 533 C C . THR A 1 74 ? 9.053 -3.505 -17.347 1.00 85.44 74 THR A C 1
ATOM 535 O O . THR A 1 74 ? 8.322 -2.851 -16.600 1.00 85.44 74 THR A O 1
ATOM 538 N N . GLU A 1 75 ? 8.746 -4.757 -17.700 1.00 86.56 75 GLU A N 1
ATOM 539 C CA . GLU A 1 75 ? 7.523 -5.417 -17.232 1.00 86.56 75 GLU A CA 1
ATOM 540 C C . GLU A 1 75 ? 7.540 -5.650 -15.712 1.00 86.56 75 GLU A C 1
ATOM 542 O O . GLU A 1 75 ? 6.560 -5.354 -15.025 1.00 86.56 75 GLU A O 1
ATOM 547 N N . SER A 1 76 ? 8.674 -6.086 -15.156 1.00 85.75 76 SER A N 1
ATOM 548 C CA . SER A 1 76 ? 8.820 -6.291 -13.710 1.00 85.75 76 SER A CA 1
ATOM 549 C C . SER A 1 76 ? 8.639 -4.995 -12.911 1.00 85.75 76 SER A C 1
ATOM 551 O O . SER A 1 76 ? 7.988 -5.009 -11.865 1.00 85.75 76 SER A O 1
ATOM 553 N N . LEU A 1 77 ? 9.130 -3.863 -13.429 1.00 85.06 77 LEU A N 1
ATOM 554 C CA . LEU A 1 77 ? 8.954 -2.544 -12.817 1.00 85.06 77 LEU A CA 1
ATOM 555 C C . LEU A 1 77 ? 7.490 -2.089 -12.863 1.00 85.06 77 LEU A C 1
ATOM 557 O O . LEU A 1 77 ? 6.993 -1.538 -11.882 1.00 85.06 77 LEU A O 1
ATOM 561 N N . LYS A 1 78 ? 6.758 -2.373 -13.947 1.00 86.69 78 LYS A N 1
ATOM 562 C CA . LYS A 1 78 ? 5.312 -2.090 -14.023 1.00 86.69 78 LYS A CA 1
ATOM 563 C C . LYS A 1 78 ? 4.519 -2.897 -12.994 1.00 86.69 78 LYS A C 1
ATOM 565 O O . LYS A 1 78 ? 3.684 -2.331 -12.290 1.00 86.69 78 LYS A O 1
ATOM 570 N N . TRP A 1 79 ? 4.804 -4.191 -12.856 1.00 86.44 79 TRP A N 1
ATOM 571 C CA . TRP A 1 79 ? 4.169 -5.029 -11.832 1.00 86.44 79 TRP A CA 1
ATOM 572 C C . TRP A 1 79 ? 4.501 -4.564 -10.413 1.00 86.44 79 TRP A C 1
ATOM 574 O O . TRP A 1 79 ? 3.621 -4.537 -9.552 1.00 86.44 79 TRP A O 1
ATOM 584 N N . LEU A 1 80 ? 5.740 -4.128 -10.178 1.00 84.81 80 LEU A N 1
ATOM 585 C CA . LEU A 1 80 ? 6.149 -3.558 -8.898 1.00 84.81 80 LEU A CA 1
ATOM 586 C C . LEU A 1 80 ? 5.410 -2.248 -8.588 1.00 84.81 80 LEU A C 1
ATOM 588 O O . LEU A 1 80 ? 4.995 -2.039 -7.452 1.00 84.81 80 LEU A O 1
ATOM 592 N N . TYR A 1 81 ? 5.197 -1.390 -9.589 1.00 85.31 81 TYR A N 1
ATOM 593 C CA . TYR A 1 81 ? 4.421 -0.157 -9.431 1.00 85.31 81 TYR A CA 1
ATOM 594 C C . TYR A 1 81 ? 2.986 -0.446 -8.966 1.00 85.31 81 TYR A C 1
ATOM 596 O O . TYR A 1 81 ? 2.494 0.172 -8.021 1.00 85.31 81 TYR A O 1
ATOM 604 N N . VAL A 1 82 ? 2.334 -1.447 -9.569 1.00 85.62 82 VAL A N 1
ATOM 605 C CA . VAL A 1 82 ? 0.999 -1.900 -9.144 1.00 85.62 82 VAL A CA 1
ATOM 606 C C . VAL A 1 82 ? 1.037 -2.475 -7.725 1.00 85.62 82 VAL A C 1
ATOM 608 O O . VAL A 1 82 ? 0.162 -2.166 -6.915 1.00 85.62 82 VAL A O 1
ATOM 611 N N . ALA A 1 83 ? 2.061 -3.267 -7.396 1.00 85.19 83 ALA A N 1
ATOM 612 C CA . ALA A 1 83 ? 2.229 -3.823 -6.055 1.00 85.19 83 ALA A CA 1
ATOM 613 C C . ALA A 1 83 ? 2.362 -2.725 -4.985 1.00 85.19 83 ALA A C 1
ATOM 615 O O . ALA A 1 83 ? 1.723 -2.829 -3.940 1.00 85.19 83 ALA A O 1
ATOM 616 N N . TYR A 1 84 ? 3.110 -1.650 -5.258 1.00 83.00 84 TYR A N 1
ATOM 617 C CA . TYR A 1 84 ? 3.214 -0.500 -4.353 1.00 83.00 84 TYR A CA 1
ATOM 618 C C . TYR A 1 84 ? 1.866 0.177 -4.110 1.00 83.00 84 TYR A C 1
ATOM 620 O O . TYR A 1 84 ? 1.541 0.504 -2.971 1.00 83.00 84 TYR A O 1
ATOM 628 N N . PHE A 1 85 ? 1.052 0.356 -5.149 1.00 84.69 85 PHE A N 1
ATOM 629 C CA . PHE A 1 85 ? -0.276 0.944 -4.985 1.00 84.69 85 PHE A CA 1
ATOM 630 C C . PHE A 1 85 ? -1.186 0.068 -4.108 1.00 84.69 85 PHE A C 1
ATOM 632 O O . PHE A 1 85 ? -1.840 0.564 -3.189 1.00 84.69 85 PHE A O 1
ATOM 639 N N . MET A 1 86 ? -1.189 -1.248 -4.348 1.00 83.62 86 MET A N 1
ATOM 640 C CA . MET A 1 86 ? -1.947 -2.195 -3.521 1.00 83.62 86 MET A CA 1
ATOM 641 C C . MET A 1 86 ? -1.450 -2.226 -2.072 1.00 83.62 86 MET A C 1
ATOM 643 O O . MET A 1 86 ? -2.269 -2.334 -1.160 1.00 83.62 86 MET A O 1
ATOM 647 N N . TYR A 1 87 ? -0.137 -2.092 -1.862 1.00 82.31 87 TYR A N 1
ATOM 648 C CA . TYR A 1 87 ? 0.472 -1.999 -0.536 1.00 82.31 87 TYR A CA 1
ATOM 649 C C . TYR A 1 87 ? -0.052 -0.788 0.242 1.00 82.31 87 TYR A C 1
ATOM 651 O O . TYR A 1 87 ? -0.560 -0.957 1.349 1.00 82.31 87 TYR A O 1
ATOM 659 N N . MET A 1 88 ? -0.017 0.411 -0.353 1.00 82.12 88 MET A N 1
ATOM 660 C CA . MET A 1 88 ? -0.500 1.630 0.315 1.00 82.12 88 MET A CA 1
ATOM 661 C C . MET A 1 88 ? -1.985 1.544 0.666 1.00 82.12 88 MET A C 1
ATOM 663 O O . MET A 1 88 ? -2.406 1.981 1.737 1.00 82.12 88 MET A O 1
ATOM 667 N N . LEU A 1 89 ? -2.788 0.948 -0.220 1.00 82.12 89 LEU A N 1
ATOM 668 C CA . LEU A 1 89 ? -4.212 0.749 0.031 1.00 82.12 89 LEU A CA 1
ATOM 669 C C . LEU A 1 89 ? -4.452 -0.235 1.184 1.00 82.12 89 LEU A C 1
ATOM 671 O O . LEU A 1 89 ? -5.286 0.019 2.053 1.00 82.12 89 LEU A O 1
ATOM 675 N N . ALA A 1 90 ? -3.723 -1.351 1.202 1.00 82.06 90 ALA A N 1
ATOM 676 C CA . ALA A 1 90 ? -3.796 -2.334 2.275 1.00 82.06 90 ALA A CA 1
ATOM 677 C C . ALA A 1 90 ? -3.396 -1.732 3.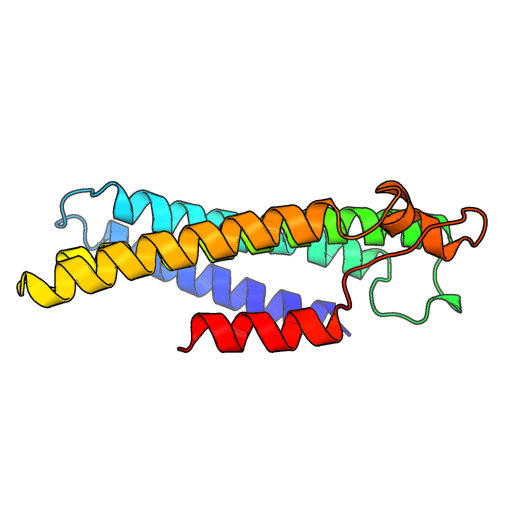631 1.00 82.06 90 ALA A C 1
ATOM 679 O O . ALA A 1 90 ? -4.106 -1.946 4.618 1.00 82.06 90 ALA A O 1
ATOM 680 N N . GLU A 1 91 ? -2.309 -0.956 3.659 1.00 82.31 91 GLU A N 1
ATOM 681 C CA . GLU A 1 91 ? -1.806 -0.255 4.843 1.00 82.31 91 GLU A CA 1
ATOM 682 C C . GLU A 1 91 ? -2.856 0.718 5.399 1.00 82.31 91 GLU A C 1
ATOM 684 O O . GLU A 1 91 ? -3.238 0.605 6.567 1.00 82.31 91 GLU A O 1
ATOM 689 N N . ALA A 1 92 ? -3.415 1.582 4.545 1.00 82.31 92 ALA A N 1
ATOM 690 C CA . ALA A 1 92 ? -4.443 2.541 4.942 1.00 82.31 92 ALA A CA 1
ATOM 691 C C . ALA A 1 92 ? -5.703 1.850 5.494 1.00 82.31 92 ALA A C 1
ATOM 693 O O . ALA A 1 92 ? -6.215 2.227 6.550 1.00 82.31 92 ALA A O 1
ATOM 694 N N . LEU A 1 93 ? -6.194 0.801 4.822 1.00 80.25 93 LEU A N 1
ATOM 695 C CA . LEU A 1 93 ? -7.368 0.050 5.284 1.00 80.25 93 LEU A CA 1
ATOM 696 C C . LEU A 1 93 ? -7.111 -0.673 6.616 1.00 80.25 93 LEU A C 1
ATOM 698 O O . LEU A 1 93 ? -8.003 -0.736 7.465 1.00 80.25 93 LEU A O 1
ATOM 702 N N . CYS A 1 94 ? -5.901 -1.203 6.812 1.00 80.81 94 CYS A N 1
ATOM 703 C CA . CYS A 1 94 ? -5.512 -1.889 8.042 1.00 80.81 94 CYS A CA 1
ATOM 704 C C . CYS A 1 94 ? -5.523 -0.925 9.234 1.00 80.81 94 CYS A C 1
ATOM 706 O O . CYS A 1 94 ? -6.142 -1.211 10.262 1.00 80.81 94 CYS A O 1
ATOM 708 N N . GLN A 1 95 ? -4.908 0.251 9.079 1.00 80.94 95 GLN A N 1
ATOM 709 C CA . GLN A 1 95 ? -4.886 1.262 10.133 1.00 80.94 95 GLN A CA 1
ATOM 710 C C . GLN A 1 95 ? -6.294 1.770 10.459 1.00 80.94 95 GLN A C 1
ATOM 712 O O . GLN A 1 95 ? -6.655 1.859 11.631 1.00 80.94 95 GLN A O 1
ATOM 717 N N . MET A 1 96 ? -7.119 2.031 9.440 1.00 81.00 96 MET A N 1
ATOM 718 C CA . MET A 1 96 ? -8.504 2.465 9.641 1.00 81.00 96 MET A CA 1
ATOM 719 C C . MET A 1 96 ? -9.315 1.458 10.460 1.00 81.00 96 MET A C 1
ATOM 721 O O . MET A 1 96 ? -10.025 1.861 11.380 1.00 81.00 96 MET A O 1
ATOM 725 N N . SER A 1 97 ? -9.158 0.161 10.182 1.00 80.56 97 SER A N 1
ATOM 726 C CA . SER A 1 97 ? -9.822 -0.891 10.954 1.00 80.56 97 SER A CA 1
ATOM 727 C C . SER A 1 97 ? -9.344 -0.942 12.409 1.00 80.56 97 SER A C 1
ATOM 729 O O . SER A 1 97 ? -10.155 -1.034 13.329 1.00 80.56 97 SER A O 1
ATOM 731 N N . ILE A 1 98 ? -8.033 -0.834 12.647 1.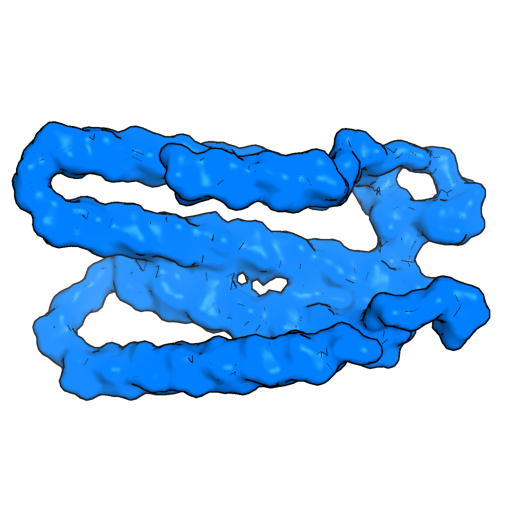00 80.50 98 ILE A N 1
ATOM 732 C CA . ILE A 1 98 ? -7.492 -0.827 14.013 1.00 80.50 98 ILE A CA 1
ATOM 733 C C . ILE A 1 98 ? -8.048 0.370 14.795 1.00 80.50 98 ILE A C 1
ATOM 735 O O . ILE A 1 98 ? -8.506 0.216 15.928 1.00 80.50 98 ILE A O 1
ATOM 739 N N . LEU A 1 99 ? -8.049 1.564 14.200 1.00 82.62 99 LEU A N 1
ATOM 740 C CA . LEU A 1 99 ? -8.521 2.778 14.868 1.00 82.62 99 LEU A CA 1
ATOM 741 C C . LEU A 1 99 ? -10.026 2.740 15.162 1.00 82.62 99 LEU A C 1
ATOM 743 O O . LEU A 1 99 ? -10.460 3.193 16.223 1.00 82.62 99 LEU A O 1
ATOM 747 N N . ALA A 1 100 ? -10.829 2.176 14.267 1.00 79.75 100 ALA A N 1
ATOM 748 C CA . ALA A 1 100 ? -12.254 2.000 14.509 1.00 79.75 100 ALA A CA 1
ATOM 749 C C . ALA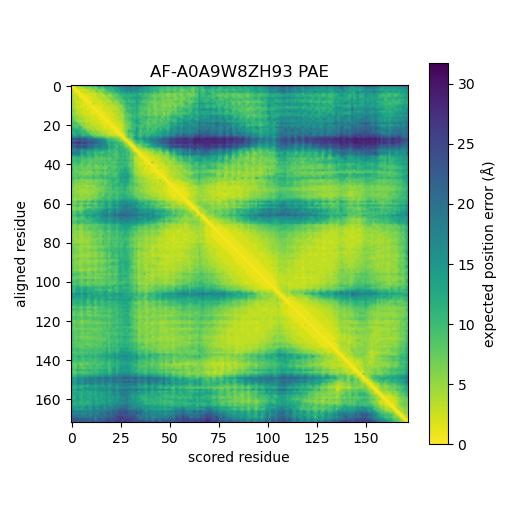 A 1 100 ? -12.541 0.930 15.584 1.00 79.75 100 ALA A C 1
ATOM 751 O O . ALA A 1 100 ? -13.422 1.144 16.427 1.00 79.75 100 ALA A O 1
ATOM 752 N N . PHE A 1 101 ? -11.724 -0.125 15.687 1.00 77.56 101 PHE A N 1
ATOM 753 C CA . PHE A 1 101 ? -11.746 -1.026 16.844 1.00 77.56 101 PHE A CA 1
ATOM 754 C C . PHE A 1 101 ? -11.420 -0.286 18.157 1.00 77.56 101 PHE A C 1
ATOM 756 O O . PHE A 1 101 ? -12.121 -0.459 19.161 1.00 77.56 101 PHE A O 1
ATOM 763 N N . TYR A 1 102 ? -10.425 0.612 18.149 1.00 81.12 102 TYR A N 1
ATOM 764 C CA . TYR A 1 102 ? -10.112 1.467 19.304 1.00 81.12 102 TYR A CA 1
ATOM 765 C C . TYR A 1 102 ? -11.279 2.388 19.697 1.00 81.12 102 TYR A C 1
ATOM 767 O O . TYR A 1 102 ? -11.551 2.560 20.887 1.00 81.12 102 TYR A O 1
ATOM 775 N N . LEU A 1 103 ? -12.021 2.945 18.735 1.00 81.88 103 LEU A N 1
ATOM 776 C CA . LEU A 1 103 ? -13.220 3.744 19.032 1.00 81.88 103 LEU A CA 1
ATOM 777 C C . LEU A 1 103 ? -14.326 2.920 19.706 1.00 81.88 103 LEU A C 1
ATOM 779 O O . LEU A 1 103 ? -15.073 3.458 20.530 1.00 81.88 103 LEU A O 1
ATOM 783 N N . ARG A 1 104 ? -14.430 1.627 19.377 1.00 77.00 104 ARG A N 1
ATOM 784 C CA . ARG A 1 104 ? -15.436 0.721 19.947 1.00 77.00 104 ARG A CA 1
ATOM 785 C C . ARG A 1 104 ? -15.101 0.299 21.378 1.00 77.00 104 ARG A C 1
ATOM 787 O O . ARG A 1 104 ? -16.013 0.221 22.198 1.00 77.00 104 ARG A O 1
ATOM 794 N N . ILE A 1 105 ? -13.826 0.042 21.683 1.00 82.56 105 ILE A N 1
ATOM 795 C CA . ILE A 1 105 ? -13.397 -0.403 23.022 1.00 82.56 105 ILE A CA 1
ATOM 796 C C . ILE A 1 105 ? -13.305 0.751 24.029 1.00 82.56 105 ILE A C 1
ATOM 798 O O . ILE A 1 105 ? -13.591 0.570 25.212 1.00 82.56 105 ILE A O 1
ATOM 802 N N . MET A 1 106 ? -12.929 1.949 23.574 1.00 81.12 106 MET A N 1
ATOM 803 C CA . MET A 1 106 ? -12.756 3.099 24.456 1.00 81.12 106 MET A CA 1
ATOM 804 C C . MET A 1 106 ? -14.114 3.699 24.832 1.00 81.12 106 MET A C 1
ATOM 806 O O . MET A 1 106 ? -14.870 4.177 23.981 1.00 81.12 106 MET A O 1
ATOM 810 N N . VAL A 1 107 ? -14.414 3.705 26.131 1.00 77.62 107 VAL A N 1
ATOM 811 C CA . VAL A 1 107 ? -15.627 4.320 26.700 1.00 77.62 107 VAL A CA 1
ATOM 812 C C . VAL A 1 107 ? -15.386 5.792 27.072 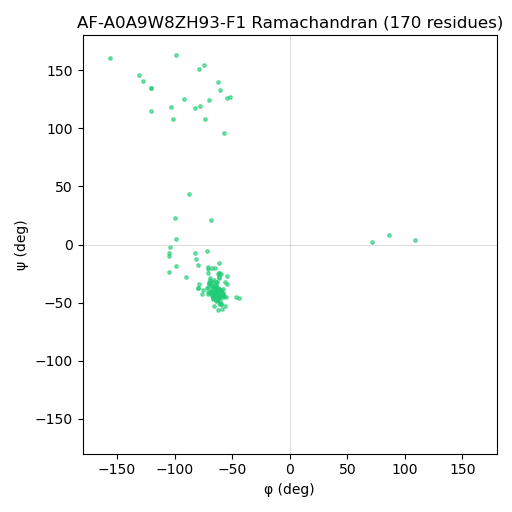1.00 77.62 107 VAL A C 1
ATOM 814 O O . VAL A 1 107 ? -16.304 6.606 27.015 1.00 77.62 107 VAL A O 1
ATOM 817 N N . GLU A 1 108 ? -14.139 6.156 27.388 1.00 89.12 108 GLU A N 1
ATOM 818 C CA . GLU A 1 108 ? -13.746 7.504 27.816 1.00 89.12 108 GLU A CA 1
ATOM 819 C C . GLU A 1 108 ? -13.835 8.528 26.657 1.00 89.12 108 GLU A C 1
ATOM 821 O O . GLU A 1 108 ? -13.170 8.359 25.626 1.00 89.12 108 GLU A O 1
ATOM 826 N N . PRO A 1 109 ? -14.584 9.639 26.805 1.00 83.31 109 PRO A N 1
ATOM 827 C CA . PRO A 1 109 ? -14.785 10.620 25.735 1.00 83.31 109 PRO A CA 1
ATOM 828 C C . PRO A 1 109 ? -13.503 11.360 25.331 1.00 83.31 109 PRO A C 1
ATOM 830 O O . PRO A 1 109 ? -13.339 11.701 24.162 1.00 83.31 109 PRO A O 1
ATOM 833 N N . ARG A 1 110 ? -12.560 11.573 26.261 1.00 86.06 110 ARG A N 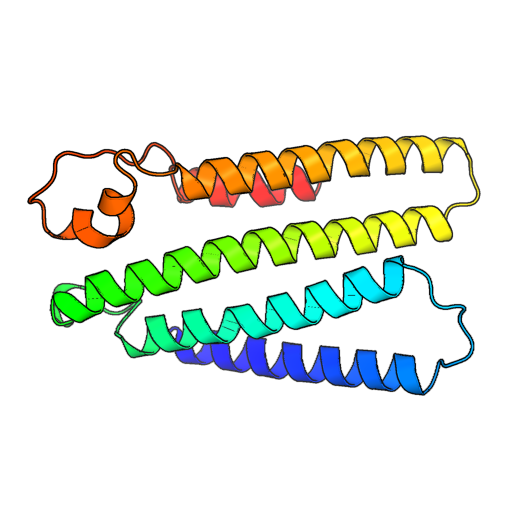1
ATOM 834 C CA . ARG A 1 110 ? -11.269 12.219 25.955 1.00 86.06 110 ARG A CA 1
ATOM 835 C C . ARG A 1 110 ? -10.408 11.359 25.032 1.00 86.06 110 ARG A C 1
ATOM 837 O O . ARG A 1 110 ? -9.845 11.871 24.070 1.00 86.06 110 ARG A O 1
ATOM 844 N N . LEU A 1 111 ? -10.353 10.053 25.299 1.00 83.19 111 LEU A N 1
ATOM 845 C CA . LEU A 1 111 ? -9.618 9.101 24.465 1.00 83.19 111 LEU A CA 1
ATOM 846 C C . LEU A 1 111 ? -10.272 8.951 23.088 1.00 83.19 111 LEU A C 1
ATOM 848 O O . LEU A 1 111 ? -9.563 8.881 22.090 1.00 83.19 111 LEU A O 1
ATOM 852 N N . ARG A 1 112 ? -11.608 9.006 23.000 1.00 85.31 112 ARG A N 1
ATOM 853 C CA . ARG A 1 112 ? -12.311 9.002 21.705 1.00 85.31 112 ARG A CA 1
ATOM 854 C C . ARG A 1 112 ? -11.919 10.177 20.813 1.00 85.31 112 ARG A C 1
ATOM 856 O O . ARG A 1 112 ? -11.684 9.966 19.627 1.00 85.31 112 ARG A O 1
ATOM 863 N N . THR A 1 113 ? -11.810 11.388 21.358 1.00 86.62 113 THR A N 1
ATOM 864 C CA . THR A 1 113 ? -11.366 12.558 20.580 1.00 86.62 113 THR A CA 1
ATOM 865 C C . THR A 1 113 ? -9.942 12.378 20.055 1.00 86.62 113 THR A C 1
ATOM 867 O O . THR A 1 113 ? -9.684 12.680 18.893 1.00 86.62 113 THR A O 1
ATOM 870 N N . VAL A 1 114 ? -9.032 11.834 20.871 1.00 87.12 114 VAL A N 1
ATOM 871 C CA . VAL A 1 114 ? -7.653 11.542 20.442 1.00 87.12 114 VAL A CA 1
ATOM 872 C C . VAL A 1 114 ? -7.638 10.530 19.296 1.00 87.12 114 VAL A C 1
ATOM 874 O O . VAL A 1 114 ? -6.951 10.753 18.304 1.00 87.12 114 VAL A O 1
ATOM 877 N N . VAL A 1 115 ? -8.435 9.461 19.381 1.00 86.44 115 VAL A N 1
ATOM 878 C CA . VAL A 1 115 ? -8.516 8.451 18.313 1.00 86.44 115 VAL A CA 1
ATOM 879 C C . VAL A 1 115 ? -9.100 9.037 17.022 1.00 86.44 115 VAL A C 1
ATOM 881 O O . VAL A 1 115 ? -8.604 8.727 15.943 1.00 86.44 115 VAL A O 1
ATOM 884 N N . TRP A 1 116 ? -10.093 9.928 17.102 1.00 85.38 116 TRP A N 1
ATOM 885 C CA . TRP A 1 116 ? -10.608 10.641 15.925 1.00 85.38 116 TRP A CA 1
ATOM 886 C C . TRP A 1 116 ? -9.560 11.549 15.271 1.00 85.38 116 TRP A C 1
ATOM 888 O O . TRP A 1 116 ? -9.460 11.582 14.045 1.00 85.38 116 TRP A O 1
ATOM 898 N N . ILE A 1 117 ? -8.752 12.254 16.070 1.00 88.31 117 ILE A N 1
ATOM 899 C CA . ILE A 1 117 ? -7.635 13.062 15.557 1.00 88.31 117 ILE A CA 1
ATOM 900 C C . ILE A 1 117 ? -6.608 12.156 14.874 1.00 88.31 117 ILE A C 1
ATOM 902 O O . ILE A 1 117 ? -6.207 12.432 13.744 1.00 88.31 117 ILE A O 1
ATOM 906 N N . LEU A 1 118 ? -6.234 11.050 15.522 1.00 85.56 118 LEU A N 1
ATOM 907 C CA . LEU A 1 118 ? -5.291 10.082 14.969 1.00 85.56 118 LEU A CA 1
ATOM 908 C C . LEU A 1 118 ? -5.807 9.488 13.652 1.00 85.56 118 LEU A C 1
ATOM 910 O O . LEU A 1 118 ? -5.046 9.365 12.700 1.00 85.56 118 LEU A O 1
ATOM 914 N N . MET A 1 119 ? -7.110 9.213 13.553 1.00 85.56 119 MET A N 1
ATOM 915 C CA . MET A 1 119 ? -7.744 8.729 12.322 1.00 85.56 119 MET A CA 1
ATOM 916 C C . MET A 1 119 ? -7.591 9.723 11.173 1.00 85.56 119 MET A C 1
ATOM 918 O O . MET A 1 119 ? -7.248 9.328 10.057 1.00 85.56 119 MET A O 1
ATOM 922 N N . GLY A 1 120 ? -7.778 11.015 11.451 1.00 86.56 120 GLY A N 1
ATOM 923 C CA . GLY A 1 120 ? -7.539 12.078 10.478 1.00 86.56 120 GLY A CA 1
ATOM 924 C C . GLY A 1 120 ? -6.076 12.154 10.038 1.00 86.56 120 GLY A C 1
ATOM 925 O O . GLY A 1 120 ? -5.800 12.189 8.840 1.00 86.56 120 GLY A O 1
ATOM 926 N N . VAL A 1 121 ? -5.138 12.127 10.991 1.00 87.00 121 VAL A N 1
ATOM 927 C CA . VAL A 1 121 ? -3.691 12.192 10.711 1.00 87.00 121 VAL A CA 1
ATOM 928 C C . VAL A 1 121 ? -3.244 11.011 9.855 1.00 87.00 121 VAL A C 1
ATOM 930 O O . VAL A 1 121 ? -2.608 11.210 8.821 1.00 87.00 121 VAL A O 1
ATOM 933 N N . VAL A 1 122 ? -3.634 9.797 10.241 1.00 84.50 122 VAL A N 1
ATOM 934 C CA . VAL A 1 122 ? -3.280 8.564 9.534 1.00 84.50 122 VAL A CA 1
ATOM 935 C C . VAL A 1 122 ? -3.864 8.547 8.122 1.00 84.50 122 VAL A C 1
ATOM 937 O O . VAL A 1 122 ? -3.153 8.239 7.168 1.00 84.50 122 VAL A O 1
ATOM 940 N N . THR A 1 123 ? -5.127 8.952 7.956 1.00 85.56 123 THR A N 1
ATOM 941 C CA . THR A 1 123 ? -5.756 9.016 6.627 1.00 85.56 123 THR A CA 1
ATOM 942 C C . THR A 1 123 ? -5.058 10.042 5.734 1.00 85.56 123 THR A C 1
ATOM 944 O O . THR A 1 123 ? -4.732 9.737 4.587 1.00 85.56 123 THR A O 1
ATOM 947 N N . CYS A 1 124 ? -4.780 11.243 6.251 1.00 87.62 124 CYS A N 1
ATOM 948 C CA . CYS A 1 124 ? -4.038 12.267 5.511 1.00 87.62 124 CYS A CA 1
ATOM 949 C C . CYS A 1 124 ? -2.646 11.779 5.107 1.00 87.62 124 CYS A C 1
ATOM 951 O O . CYS A 1 124 ? -2.232 11.997 3.969 1.00 87.62 124 CYS A O 1
ATOM 953 N N . PHE A 1 125 ? -1.941 11.101 6.012 1.00 83.81 125 PHE A N 1
ATOM 954 C CA . PHE A 1 125 ? -0.622 10.554 5.730 1.00 83.81 125 PHE A CA 1
ATOM 955 C C . PHE A 1 125 ? -0.676 9.462 4.655 1.00 83.81 125 PHE A C 1
ATOM 957 O O . PHE A 1 125 ? 0.076 9.532 3.684 1.00 83.81 125 PHE A O 1
ATOM 964 N N . GLY A 1 126 ? -1.610 8.512 4.761 1.00 82.69 126 GLY A N 1
ATOM 965 C CA . GLY A 1 126 ? -1.802 7.460 3.760 1.00 82.69 126 GLY A CA 1
ATOM 966 C C . GLY A 1 126 ? -2.127 8.018 2.371 1.00 82.69 126 GLY A C 1
ATOM 967 O O . GLY A 1 126 ? -1.550 7.586 1.373 1.00 82.69 126 GLY A O 1
ATOM 968 N N . VAL A 1 127 ? -2.986 9.039 2.298 1.00 86.44 127 VAL A N 1
ATOM 969 C CA . VAL A 1 127 ? -3.325 9.713 1.034 1.00 86.44 127 VAL A CA 1
ATOM 970 C C . VAL A 1 127 ? -2.124 10.470 0.464 1.00 86.44 127 VAL A C 1
ATOM 972 O O . VAL A 1 127 ? -1.818 10.321 -0.720 1.00 86.44 127 VAL A O 1
ATOM 975 N N . ALA A 1 128 ? -1.412 11.247 1.285 1.00 86.38 128 ALA A N 1
ATOM 976 C CA . ALA A 1 128 ? -0.212 11.968 0.856 1.00 86.38 128 ALA A CA 1
ATOM 977 C C . ALA A 1 128 ? 0.848 11.007 0.301 1.00 86.38 128 ALA A C 1
ATOM 979 O O . ALA A 1 128 ? 1.454 11.266 -0.738 1.00 86.38 128 ALA A O 1
ATOM 980 N N . ASN A 1 129 ? 1.014 9.868 0.962 1.00 83.38 129 ASN A N 1
ATOM 981 C CA . ASN A 1 129 ? 1.946 8.836 0.564 1.00 83.38 129 ASN A CA 1
ATOM 982 C C . ASN A 1 129 ? 1.549 8.142 -0.752 1.00 83.38 129 ASN A C 1
ATOM 984 O O . ASN A 1 129 ? 2.385 7.932 -1.631 1.00 83.38 129 ASN A O 1
ATOM 988 N N . MET A 1 130 ? 0.256 7.869 -0.943 1.00 84.81 130 MET A N 1
ATOM 989 C CA . MET A 1 130 ? -0.261 7.349 -2.210 1.00 84.81 130 MET A CA 1
ATOM 990 C C . MET A 1 130 ? 0.066 8.298 -3.372 1.00 84.81 130 MET A C 1
ATOM 992 O O . MET A 1 130 ? 0.559 7.858 -4.410 1.00 84.81 130 MET A O 1
ATOM 996 N N . PHE A 1 131 ? -0.138 9.605 -3.188 1.00 85.44 131 PHE A N 1
ATOM 997 C CA . PHE A 1 131 ? 0.224 10.601 -4.199 1.00 85.44 131 PHE A CA 1
ATOM 998 C C . PHE A 1 131 ? 1.735 10.705 -4.416 1.00 85.44 131 PHE A C 1
ATOM 1000 O O . PHE A 1 131 ? 2.170 10.789 -5.564 1.00 85.44 131 PHE A O 1
ATOM 1007 N N . ALA A 1 132 ? 2.534 10.649 -3.349 1.00 84.25 132 ALA A N 1
ATOM 1008 C CA . ALA A 1 132 ? 3.991 10.662 -3.448 1.00 84.25 132 ALA A CA 1
ATOM 1009 C C . ALA A 1 132 ? 4.513 9.479 -4.275 1.00 84.25 132 ALA A C 1
ATOM 1011 O O . ALA A 1 132 ? 5.389 9.667 -5.113 1.00 84.25 132 ALA A O 1
ATOM 1012 N N . MET A 1 133 ? 3.934 8.286 -4.104 1.00 80.19 133 MET A N 1
ATOM 1013 C CA . MET A 1 133 ? 4.297 7.098 -4.884 1.00 80.19 133 MET A CA 1
ATOM 1014 C C . MET A 1 133 ? 3.819 7.166 -6.333 1.00 80.19 133 MET A C 1
ATOM 1016 O O . MET A 1 133 ? 4.535 6.740 -7.239 1.00 80.19 133 MET A O 1
ATOM 1020 N N . ILE A 1 134 ? 2.634 7.730 -6.584 1.00 82.94 134 ILE A N 1
ATOM 1021 C CA . ILE A 1 134 ? 2.129 7.896 -7.953 1.00 82.94 134 ILE A CA 1
ATOM 1022 C C . ILE A 1 134 ? 3.015 8.869 -8.738 1.00 82.94 134 ILE A C 1
ATOM 1024 O O . ILE A 1 134 ? 3.385 8.580 -9.878 1.00 82.94 134 ILE A O 1
ATOM 1028 N N . PHE A 1 135 ? 3.383 9.988 -8.112 1.00 83.31 135 PHE A N 1
ATOM 1029 C CA . PHE A 1 135 ? 4.166 11.072 -8.707 1.00 83.31 135 PHE A CA 1
ATOM 1030 C C . PHE A 1 135 ? 5.652 11.032 -8.329 1.00 83.31 135 PHE A C 1
ATOM 1032 O O . PHE A 1 135 ? 6.341 12.047 -8.409 1.00 83.31 135 PHE A O 1
ATOM 1039 N N . GLN A 1 136 ? 6.168 9.861 -7.945 1.00 80.75 136 GLN A N 1
ATOM 1040 C CA . GLN A 1 136 ? 7.553 9.715 -7.486 1.00 80.75 136 GLN A CA 1
ATOM 1041 C C . GLN A 1 136 ? 8.592 10.095 -8.550 1.00 80.75 136 GLN A C 1
ATOM 1043 O O . GLN A 1 136 ? 9.692 10.530 -8.207 1.00 80.75 136 GLN A O 1
ATOM 1048 N N . CYS A 1 137 ? 8.242 9.947 -9.832 1.00 84.44 137 CYS A N 1
ATOM 1049 C CA . CYS A 1 137 ? 9.094 10.276 -10.967 1.00 84.44 137 CYS A CA 1
ATOM 1050 C C . CYS A 1 137 ? 8.372 11.206 -11.942 1.00 84.44 137 CYS A C 1
ATOM 1052 O O . CYS A 1 137 ? 7.188 11.030 -12.242 1.00 84.44 137 CYS A O 1
ATOM 1054 N N . THR A 1 138 ? 9.119 12.166 -12.483 1.00 81.69 138 THR A N 1
ATOM 1055 C CA . THR A 1 138 ? 8.659 13.055 -13.550 1.00 81.69 138 THR A CA 1
ATOM 1056 C C . THR A 1 138 ? 9.573 12.898 -14.765 1.00 81.69 138 THR A C 1
ATOM 1058 O O . THR A 1 138 ? 10.753 13.250 -14.667 1.00 81.69 138 THR A O 1
ATOM 1061 N N . PRO A 1 139 ? 9.069 12.398 -15.909 1.00 83.56 139 PRO A N 1
ATOM 1062 C CA . PRO A 1 139 ? 7.700 11.922 -16.174 1.00 83.56 139 PRO A CA 1
ATOM 1063 C C . PRO A 1 139 ? 7.403 10.543 -15.539 1.00 83.56 139 PRO A C 1
ATOM 1065 O O . PRO A 1 139 ? 8.312 9.745 -15.364 1.00 83.56 139 PRO A O 1
ATOM 1068 N N . ILE A 1 140 ? 6.134 10.224 -15.240 1.00 80.88 140 ILE A N 1
ATOM 1069 C CA . ILE A 1 140 ? 5.702 8.927 -14.657 1.00 80.88 140 ILE A CA 1
ATOM 1070 C C . ILE A 1 140 ? 6.320 7.693 -15.363 1.00 80.88 140 ILE A C 1
ATOM 1072 O O . ILE A 1 140 ? 6.833 6.820 -14.659 1.00 80.88 140 ILE A O 1
ATOM 1076 N N . PRO A 1 141 ? 6.362 7.606 -16.716 1.00 82.31 141 PRO A N 1
ATOM 1077 C CA . PRO A 1 141 ? 6.991 6.476 -17.409 1.00 82.31 141 PRO A CA 1
ATOM 1078 C C . PRO A 1 141 ? 8.482 6.286 -17.143 1.00 82.31 141 PRO A C 1
ATOM 1080 O O . PRO A 1 141 ? 9.013 5.197 -17.364 1.00 82.31 141 PRO A O 1
ATOM 1083 N N . PHE A 1 142 ? 9.156 7.301 -16.604 1.00 82.75 142 PHE A N 1
ATOM 1084 C CA . PHE A 1 142 ? 10.549 7.194 -16.199 1.00 82.75 142 PHE A CA 1
ATOM 1085 C C . PHE A 1 142 ? 10.766 6.111 -15.133 1.00 82.75 142 PHE A C 1
ATOM 1087 O O . PHE A 1 142 ? 11.843 5.530 -15.079 1.00 82.75 142 PHE A O 1
ATOM 1094 N N . PHE A 1 143 ? 9.749 5.765 -14.335 1.00 82.38 143 PHE A N 1
ATOM 1095 C CA . PHE A 1 143 ? 9.882 4.704 -13.337 1.00 82.38 143 PHE A CA 1
ATOM 1096 C C . PHE A 1 143 ? 10.201 3.330 -13.949 1.00 82.38 143 PHE A C 1
ATOM 1098 O O . PHE A 1 143 ? 11.015 2.591 -13.400 1.00 82.38 143 PHE A O 1
ATOM 1105 N N . TRP A 1 144 ? 9.573 2.974 -15.075 1.00 83.56 144 TRP A N 1
ATOM 1106 C CA . TRP A 1 144 ? 9.735 1.647 -15.683 1.00 83.56 144 TRP A CA 1
ATOM 1107 C C . TRP A 1 144 ? 10.626 1.634 -16.924 1.00 83.56 144 TRP A C 1
ATOM 1109 O O . TRP A 1 144 ? 11.199 0.591 -17.228 1.00 83.56 144 TRP A O 1
ATOM 1119 N N . ASP A 1 145 ? 10.776 2.758 -17.627 1.00 83.69 145 ASP A N 1
ATOM 1120 C CA . ASP A 1 145 ? 11.646 2.846 -18.806 1.00 83.69 145 ASP A CA 1
ATOM 1121 C C . ASP A 1 145 ? 12.967 3.593 -18.507 1.00 83.69 145 ASP A C 1
ATOM 1123 O O . ASP A 1 145 ? 13.885 3.571 -19.325 1.00 83.69 145 ASP A O 1
ATOM 1127 N N . GLY A 1 146 ? 13.115 4.234 -17.338 1.00 78.00 146 GLY A N 1
ATOM 1128 C CA . GLY A 1 146 ? 14.275 5.080 -17.008 1.00 78.00 146 GLY A CA 1
ATOM 1129 C C . GLY A 1 146 ? 15.615 4.344 -16.991 1.00 78.00 146 GLY A C 1
ATOM 1130 O O . GLY A 1 146 ? 16.652 4.941 -17.270 1.00 78.00 146 GLY A O 1
ATOM 1131 N N . TRP A 1 147 ? 15.599 3.030 -16.759 1.00 79.06 147 TRP A N 1
ATOM 1132 C CA . TRP A 1 147 ? 16.793 2.184 -16.816 1.00 79.06 147 TRP A CA 1
ATOM 1133 C C . TRP A 1 147 ? 17.404 2.094 -18.228 1.00 79.06 147 TRP A C 1
ATOM 1135 O O . TRP A 1 147 ? 18.589 1.791 -18.348 1.00 79.06 147 TRP A O 1
ATOM 1145 N N . ARG A 1 148 ? 16.637 2.394 -19.292 1.00 79.31 148 ARG A N 1
ATOM 1146 C CA . ARG A 1 148 ? 17.128 2.409 -20.684 1.00 79.31 148 ARG A CA 1
ATOM 1147 C C . ARG A 1 148 ? 18.074 3.583 -20.966 1.00 79.31 148 ARG A C 1
ATOM 1149 O O . ARG A 1 148 ? 18.810 3.542 -21.942 1.00 79.31 148 ARG A O 1
ATOM 1156 N N . GLY A 1 149 ? 18.056 4.635 -20.141 1.00 78.38 149 GLY A N 1
ATOM 1157 C CA . GLY A 1 149 ? 18.892 5.831 -20.327 1.00 78.38 149 GLY A CA 1
ATOM 1158 C C . GLY A 1 149 ? 18.489 6.728 -21.508 1.00 78.38 149 GLY A C 1
ATOM 1159 O O . GLY A 1 149 ? 19.132 7.744 -21.750 1.00 78.38 149 GLY A O 1
ATOM 1160 N N . GLU A 1 150 ? 17.418 6.386 -22.229 1.00 78.00 150 GLU A N 1
ATOM 1161 C CA . GLU A 1 150 ? 16.927 7.120 -23.407 1.00 78.00 150 GLU A CA 1
ATOM 1162 C C . GLU A 1 150 ? 16.073 8.347 -23.048 1.00 78.00 150 GLU A C 1
ATOM 1164 O O . GLU A 1 150 ? 15.790 9.188 -23.899 1.00 78.00 150 GLU A O 1
ATOM 1169 N N . MET A 1 151 ? 15.658 8.470 -21.785 1.00 75.62 151 MET A N 1
ATOM 1170 C CA . MET A 1 151 ? 14.778 9.538 -21.318 1.00 75.62 151 MET A CA 1
ATOM 1171 C C . MET A 1 151 ? 15.463 10.352 -20.226 1.00 75.62 151 MET A C 1
ATOM 1173 O O . MET A 1 151 ? 16.013 9.791 -19.283 1.00 75.62 151 MET A O 1
ATOM 1177 N N . ALA A 1 152 ? 15.370 11.677 -20.310 1.00 71.81 152 ALA A N 1
ATOM 1178 C CA . ALA A 1 152 ? 15.730 12.549 -19.202 1.00 71.81 152 ALA A CA 1
ATOM 1179 C C . ALA A 1 152 ? 14.553 12.625 -18.221 1.00 71.81 152 ALA A C 1
ATOM 1181 O O . ALA A 1 152 ? 13.466 13.092 -18.566 1.00 71.81 152 ALA A O 1
ATOM 1182 N N . GLY A 1 153 ? 14.773 12.162 -16.997 1.00 74.25 153 GLY A N 1
ATOM 1183 C CA . GLY A 1 153 ? 13.808 12.230 -15.910 1.00 74.25 153 GLY A CA 1
ATOM 1184 C C . GLY A 1 153 ? 14.528 12.186 -14.573 1.00 74.25 153 GLY A C 1
ATOM 1185 O O . GLY A 1 153 ? 15.689 11.785 -14.486 1.00 74.25 153 GLY A O 1
ATOM 1186 N N . PHE A 1 154 ? 13.845 12.634 -13.530 1.00 79.38 154 PHE A N 1
ATOM 1187 C CA . PHE A 1 154 ? 14.327 12.488 -12.164 1.00 79.38 154 PHE A CA 1
ATOM 1188 C C . PHE A 1 154 ? 13.205 11.916 -11.304 1.00 79.38 154 PHE A C 1
ATOM 1190 O O . PHE A 1 154 ? 12.022 12.196 -11.524 1.00 79.38 154 PHE A O 1
ATOM 1197 N N . CYS A 1 155 ? 13.588 11.095 -10.332 1.00 81.25 155 CYS A N 1
ATOM 1198 C CA . CYS A 1 155 ? 12.694 10.659 -9.274 1.00 81.25 155 CYS A CA 1
ATOM 1199 C C . CYS A 1 155 ? 13.040 11.462 -8.025 1.00 81.25 155 CYS A C 1
ATOM 1201 O O . CYS A 1 155 ? 14.176 11.425 -7.562 1.00 81.25 155 CYS A O 1
ATOM 1203 N N . GLY A 1 156 ? 12.078 12.239 -7.530 1.00 71.25 156 GLY A N 1
ATOM 1204 C CA . GLY A 1 156 ? 12.266 13.108 -6.366 1.00 71.25 156 GLY A CA 1
ATOM 1205 C C . GLY A 1 156 ? 12.120 12.377 -5.030 1.00 71.25 156 GLY A C 1
ATOM 1206 O O . GLY A 1 156 ? 12.360 12.972 -3.984 1.00 71.25 156 GLY A O 1
ATOM 1207 N N . VAL A 1 157 ? 11.701 11.107 -5.053 1.00 75.69 157 VAL A N 1
ATOM 1208 C CA . VAL A 1 157 ? 11.486 10.293 -3.853 1.00 75.69 157 VAL A CA 1
ATOM 1209 C C . VAL A 1 157 ? 12.667 9.353 -3.645 1.00 75.69 157 VAL A C 1
ATOM 1211 O O . VAL A 1 157 ? 12.823 8.348 -4.339 1.00 75.69 157 VAL A O 1
ATOM 1214 N N . ASP A 1 158 ? 13.475 9.651 -2.632 1.00 74.62 158 ASP A N 1
ATOM 1215 C CA . ASP A 1 158 ? 14.501 8.738 -2.147 1.00 74.62 158 ASP A CA 1
ATOM 1216 C C . ASP A 1 158 ? 13.860 7.584 -1.372 1.00 74.62 158 ASP A C 1
ATOM 1218 O O . ASP A 1 158 ? 13.426 7.742 -0.228 1.00 74.62 158 ASP A O 1
ATOM 1222 N N . VAL A 1 159 ? 13.866 6.385 -1.959 1.00 71.31 159 VAL A N 1
ATOM 1223 C CA . VAL A 1 159 ? 13.296 5.167 -1.349 1.00 71.31 159 VAL A CA 1
ATOM 1224 C C . VAL A 1 159 ? 13.876 4.898 0.046 1.00 71.31 159 VAL A C 1
ATOM 1226 O O . VAL A 1 159 ? 13.173 4.445 0.944 1.00 71.31 159 VAL A O 1
ATOM 1229 N N . ARG A 1 160 ? 15.156 5.224 0.266 1.00 70.25 160 ARG A N 1
ATOM 1230 C CA . ARG A 1 160 ? 15.809 5.095 1.579 1.00 70.25 160 ARG A CA 1
ATOM 1231 C C . ARG A 1 160 ? 15.195 6.008 2.633 1.00 70.25 160 ARG A C 1
ATOM 1233 O O . ARG A 1 160 ? 14.953 5.565 3.750 1.00 70.25 160 ARG A O 1
ATOM 1240 N N . LEU A 1 161 ? 14.977 7.273 2.281 1.00 71.00 161 LEU A N 1
ATOM 1241 C CA . LEU A 1 161 ? 14.412 8.258 3.196 1.00 71.00 161 LEU A CA 1
ATOM 1242 C C . LEU A 1 161 ? 12.948 7.926 3.480 1.00 71.00 161 LEU A C 1
ATOM 1244 O O . LEU A 1 161 ? 12.502 7.969 4.623 1.00 71.00 161 LEU A O 1
ATOM 1248 N N . TYR A 1 162 ? 12.245 7.517 2.427 1.00 72.69 162 TYR A N 1
ATOM 1249 C CA . TYR A 1 162 ? 10.871 7.071 2.488 1.00 72.69 162 TYR A CA 1
ATOM 1250 C C . TYR A 1 162 ? 10.692 5.906 3.478 1.00 72.69 162 TYR A C 1
ATOM 1252 O O . TYR A 1 162 ? 9.927 6.038 4.427 1.00 72.69 162 TYR A O 1
ATOM 1260 N N . VAL A 1 163 ? 11.477 4.828 3.348 1.00 68.44 163 VAL A N 1
ATOM 1261 C CA . VAL A 1 163 ? 11.403 3.644 4.232 1.00 68.44 163 VAL A CA 1
ATOM 1262 C C . VAL A 1 163 ? 11.706 3.966 5.702 1.00 68.44 163 VAL A C 1
ATOM 1264 O O . VAL A 1 163 ? 11.194 3.290 6.589 1.00 68.44 163 VAL A O 1
ATOM 1267 N N . ILE A 1 164 ? 12.520 4.986 5.987 1.00 69.81 164 ILE A N 1
ATOM 1268 C CA . ILE A 1 164 ? 12.804 5.426 7.364 1.00 69.81 164 ILE A CA 1
ATOM 1269 C C . ILE A 1 164 ? 11.653 6.288 7.911 1.00 69.81 164 ILE A C 1
ATOM 1271 O O . ILE A 1 164 ? 11.301 6.190 9.088 1.00 69.81 164 ILE A O 1
ATOM 1275 N N . ALA A 1 165 ? 11.040 7.123 7.070 1.00 67.88 165 ALA A N 1
ATOM 1276 C CA . ALA A 1 165 ? 9.990 8.050 7.482 1.00 67.88 165 ALA A CA 1
ATOM 1277 C C . ALA A 1 165 ? 8.669 7.347 7.842 1.00 67.88 165 ALA A C 1
ATOM 1279 O O . ALA A 1 165 ? 8.043 7.706 8.840 1.00 67.88 165 ALA A O 1
ATOM 1280 N N . THR A 1 166 ? 8.259 6.328 7.081 1.00 67.94 166 THR A N 1
ATOM 1281 C CA . THR A 1 166 ? 6.968 5.633 7.267 1.00 67.94 166 THR A CA 1
ATOM 1282 C C . THR A 1 166 ? 6.786 4.977 8.649 1.00 67.94 166 THR A C 1
ATOM 1284 O O . THR A 1 166 ? 5.776 5.252 9.303 1.00 67.94 166 THR A O 1
ATOM 1287 N N . PRO A 1 167 ? 7.726 4.152 9.161 1.00 60.09 167 PRO A N 1
ATOM 1288 C CA . PRO A 1 167 ? 7.580 3.541 10.483 1.00 60.09 167 PRO A CA 1
ATOM 1289 C C . PRO A 1 167 ? 7.684 4.570 11.615 1.00 60.09 167 PRO A C 1
ATOM 1291 O O . PRO A 1 167 ? 7.019 4.420 12.636 1.00 60.09 167 PRO A O 1
ATOM 1294 N N . THR A 1 168 ? 8.454 5.645 11.428 1.00 55.59 168 THR A N 1
ATOM 1295 C CA . THR A 1 168 ? 8.617 6.699 12.442 1.00 55.59 168 THR A CA 1
ATOM 1296 C C . THR A 1 168 ? 7.328 7.503 12.642 1.00 55.59 168 THR A C 1
ATOM 1298 O O . THR A 1 168 ? 7.011 7.874 13.766 1.00 55.59 168 THR A O 1
ATOM 1301 N N . LEU A 1 169 ? 6.549 7.723 11.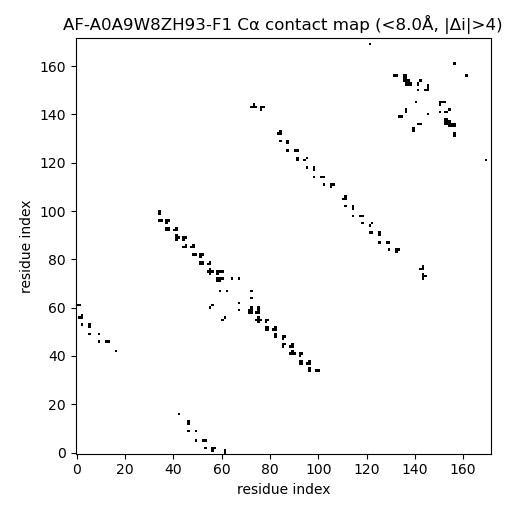577 1.00 55.09 169 LEU A N 1
ATOM 1302 C CA . LEU A 1 169 ? 5.240 8.387 11.659 1.00 55.09 169 LEU A CA 1
ATOM 1303 C C . LEU A 1 169 ? 4.100 7.476 12.132 1.00 55.09 169 LEU A C 1
ATOM 1305 O O . LEU A 1 169 ? 3.055 7.981 12.522 1.00 55.09 169 LEU A O 1
ATOM 1309 N N . THR A 1 170 ? 4.283 6.156 12.080 1.00 55.88 170 THR A N 1
ATOM 1310 C CA . THR A 1 170 ? 3.230 5.179 12.414 1.00 55.88 170 THR A CA 1
ATOM 1311 C C . THR A 1 170 ? 3.354 4.634 13.842 1.00 55.88 170 THR A C 1
ATOM 1313 O O . THR A 1 170 ? 2.396 4.081 14.377 1.00 55.88 170 THR A O 1
ATOM 1316 N N . ILE A 1 171 ? 4.526 4.775 14.471 1.00 44.47 171 ILE A N 1
ATOM 1317 C CA . ILE A 1 171 ? 4.813 4.269 15.827 1.00 44.47 171 ILE A CA 1
ATOM 1318 C C . ILE A 1 171 ? 4.821 5.406 16.878 1.00 44.47 171 ILE A C 1
ATOM 1320 O O . ILE A 1 171 ? 4.959 5.139 18.072 1.00 44.47 171 ILE A O 1
ATOM 1324 N N . CYS A 1 172 ? 4.616 6.663 16.469 1.00 37.69 172 CYS A N 1
ATOM 1325 C CA . CYS A 1 172 ? 4.457 7.812 17.366 1.00 37.69 172 CYS A CA 1
ATOM 1326 C C . CYS A 1 172 ? 3.029 8.360 17.365 1.00 37.69 172 CYS A C 1
ATOM 1328 O O . CYS A 1 172 ? 2.442 8.480 16.269 1.00 37.69 172 CYS A O 1
#